Protein AF-A0A1F9NFF4-F1 (afdb_monomer_lite)

Structure (mmCIF, N/CA/C/O backbone):
data_AF-A0A1F9NFF4-F1
#
_entry.id   AF-A0A1F9NFF4-F1
#
loop_
_atom_site.group_PDB
_atom_site.id
_atom_site.type_symbol
_atom_site.label_atom_id
_atom_site.label_alt_id
_atom_site.label_comp_id
_atom_site.label_asym_id
_atom_site.label_entity_id
_atom_site.label_seq_id
_atom_site.pdbx_PDB_ins_code
_atom_site.Cartn_x
_atom_site.Cartn_y
_atom_site.Cartn_z
_atom_site.occupancy
_atom_site.B_iso_or_equiv
_atom_site.auth_seq_id
_atom_site.auth_comp_id
_atom_site.auth_asym_id
_atom_site.auth_atom_id
_atom_site.pdbx_PDB_model_num
ATOM 1 N N . MET A 1 1 ? 44.084 53.163 -31.699 1.00 41.16 1 MET A N 1
ATOM 2 C CA . MET A 1 1 ? 44.108 51.781 -31.175 1.00 41.16 1 MET A CA 1
ATOM 3 C C . MET A 1 1 ? 43.621 51.825 -29.738 1.00 41.16 1 MET A C 1
ATOM 5 O O . MET A 1 1 ? 43.976 52.757 -29.028 1.00 41.16 1 MET A O 1
ATOM 9 N N . ALA A 1 2 ? 42.679 50.943 -29.410 1.00 42.75 2 ALA A N 1
ATOM 10 C CA . ALA A 1 2 ? 41.762 51.063 -28.281 1.00 42.75 2 ALA A CA 1
ATOM 11 C C . ALA A 1 2 ? 42.419 50.774 -26.923 1.00 42.75 2 ALA A C 1
ATOM 13 O O . ALA A 1 2 ? 43.257 49.886 -26.801 1.00 42.75 2 ALA A O 1
ATOM 14 N N . GLN A 1 3 ? 41.991 51.542 -25.922 1.00 46.22 3 GLN A N 1
ATOM 15 C CA . GLN A 1 3 ? 42.251 51.333 -24.504 1.00 46.22 3 GLN A CA 1
ATOM 16 C C . GLN A 1 3 ? 41.367 50.178 -24.015 1.00 46.22 3 GLN A C 1
ATOM 18 O O . GLN A 1 3 ? 40.157 50.206 -24.234 1.00 46.22 3 GLN A O 1
ATOM 23 N N . THR A 1 4 ? 41.944 49.186 -23.341 1.00 46.28 4 THR A N 1
ATOM 24 C CA . THR A 1 4 ? 41.179 48.185 -22.587 1.00 46.28 4 THR A CA 1
ATOM 25 C C . THR A 1 4 ? 41.701 48.150 -21.162 1.00 46.28 4 THR A C 1
ATOM 27 O O . THR A 1 4 ? 42.748 47.572 -20.870 1.00 46.28 4 THR A O 1
ATOM 30 N N . SER A 1 5 ? 40.967 48.841 -20.298 1.00 45.66 5 SER A N 1
ATOM 31 C CA . SER A 1 5 ? 41.107 48.848 -18.850 1.00 45.66 5 SER A CA 1
ATOM 32 C C . SER A 1 5 ? 40.851 47.444 -18.299 1.00 45.66 5 SER A C 1
ATOM 34 O O . SER A 1 5 ? 39.811 46.846 -18.574 1.00 45.66 5 SER A O 1
ATOM 36 N N . GLY A 1 6 ? 41.813 46.920 -17.542 1.00 42.34 6 GLY A N 1
ATOM 37 C CA . GLY A 1 6 ? 41.680 45.664 -16.811 1.00 42.34 6 GLY A CA 1
ATOM 38 C C . GLY A 1 6 ? 40.672 45.793 -15.669 1.00 42.34 6 GLY A C 1
ATOM 39 O O . GLY A 1 6 ? 40.677 46.777 -14.931 1.00 42.34 6 GLY A O 1
ATOM 40 N N . LEU A 1 7 ? 39.800 44.796 -15.551 1.00 51.97 7 LEU A N 1
ATOM 41 C CA . LEU A 1 7 ? 38.842 44.627 -14.458 1.00 51.97 7 LEU A CA 1
ATOM 42 C C . LEU A 1 7 ? 39.582 44.332 -13.136 1.00 51.97 7 LEU A C 1
ATOM 44 O O . LEU A 1 7 ? 40.518 43.528 -13.152 1.00 51.97 7 LEU A O 1
ATOM 48 N N . PRO A 1 8 ? 39.182 44.912 -11.990 1.00 54.53 8 PRO A N 1
ATOM 49 C CA . PRO A 1 8 ? 39.738 44.531 -10.700 1.00 54.53 8 PRO A CA 1
ATOM 50 C C . PRO A 1 8 ? 39.080 43.244 -10.177 1.00 54.53 8 PRO A C 1
ATOM 52 O O . PRO A 1 8 ? 37.859 43.125 -10.115 1.00 54.53 8 PRO A O 1
ATOM 55 N N . VAL A 1 9 ? 39.919 42.285 -9.783 1.00 52.06 9 VAL A N 1
ATOM 56 C CA . VAL A 1 9 ? 39.540 41.071 -9.050 1.00 52.06 9 VAL A CA 1
ATOM 57 C C . VAL A 1 9 ? 39.278 41.461 -7.595 1.00 52.06 9 VAL A C 1
ATOM 59 O O . VAL A 1 9 ? 40.218 41.740 -6.847 1.00 52.06 9 VAL A O 1
ATOM 62 N N . GLU A 1 10 ? 38.011 41.497 -7.182 1.00 49.09 10 GLU A N 1
ATOM 63 C CA . GLU A 1 10 ? 37.666 41.641 -5.767 1.00 49.09 10 GLU A CA 1
ATOM 64 C C . GLU A 1 10 ? 38.148 40.411 -4.991 1.00 49.09 10 GLU A C 1
ATOM 66 O O . GLU A 1 10 ? 37.659 39.292 -5.138 1.00 49.09 10 GLU A O 1
ATOM 71 N N . THR A 1 11 ? 39.165 40.636 -4.166 1.00 50.00 11 THR A N 1
ATOM 72 C CA . THR A 1 11 ? 39.724 39.659 -3.238 1.00 50.00 11 THR A CA 1
ATOM 73 C C . THR A 1 11 ? 38.954 39.797 -1.928 1.00 50.00 11 THR A C 1
ATOM 75 O O . THR A 1 11 ? 39.187 40.733 -1.166 1.00 50.00 11 THR A O 1
ATOM 78 N N . ILE A 1 12 ? 37.997 38.904 -1.664 1.00 54.09 12 ILE A N 1
ATOM 79 C CA . ILE A 1 12 ? 37.257 38.918 -0.395 1.00 54.09 12 ILE A CA 1
ATOM 80 C C . ILE A 1 12 ? 38.184 38.410 0.713 1.00 54.09 12 ILE A C 1
ATOM 82 O O . ILE A 1 12 ? 38.511 37.226 0.809 1.00 54.09 12 ILE A O 1
ATOM 86 N N . HIS A 1 13 ? 38.624 39.348 1.550 1.00 46.31 13 HIS A N 1
ATOM 87 C CA . HIS A 1 13 ? 39.422 39.095 2.738 1.00 46.31 13 HIS A CA 1
ATOM 88 C C . HIS A 1 13 ? 38.607 38.355 3.807 1.00 46.31 13 HIS A C 1
ATOM 90 O O . HIS A 1 13 ? 37.625 38.854 4.351 1.00 46.31 13 HIS A O 1
ATOM 96 N N . ARG A 1 14 ? 39.099 37.161 4.137 1.00 44.28 14 ARG A N 1
ATOM 97 C CA . ARG A 1 14 ? 38.762 36.336 5.300 1.00 44.28 14 ARG A CA 1
ATOM 98 C C . ARG A 1 14 ? 38.915 37.149 6.596 1.00 44.28 14 ARG A C 1
ATOM 100 O O . ARG A 1 14 ? 40.039 37.439 7.000 1.00 44.28 14 ARG A O 1
ATOM 107 N N . GLN A 1 15 ? 37.811 37.472 7.270 1.00 42.75 15 GLN A N 1
ATOM 108 C CA . GLN A 1 15 ? 37.831 37.904 8.671 1.00 42.75 15 GLN A CA 1
ATOM 109 C C . GLN A 1 15 ? 37.578 36.702 9.585 1.00 42.75 15 GLN A C 1
ATOM 111 O O . GLN A 1 15 ? 36.604 35.970 9.429 1.00 42.75 15 GLN A O 1
ATOM 116 N N . VAL A 1 16 ? 38.503 36.494 10.520 1.00 43.53 16 VAL A N 1
ATOM 117 C CA . VAL A 1 16 ? 38.481 35.459 11.557 1.00 43.53 16 VAL A CA 1
ATOM 118 C C . VAL A 1 16 ? 38.300 36.178 12.894 1.00 43.53 16 VAL A C 1
ATOM 120 O O . VAL A 1 16 ? 39.081 37.074 13.207 1.00 43.53 16 VAL A O 1
ATOM 123 N N . GLY A 1 17 ? 37.293 35.795 13.679 1.00 32.19 17 GLY A N 1
ATOM 124 C CA . GLY A 1 17 ? 37.085 36.264 15.052 1.00 32.19 17 GLY A CA 1
ATOM 125 C C . GLY A 1 17 ? 35.985 35.452 15.754 1.00 32.19 17 GLY A C 1
ATOM 126 O O . GLY A 1 17 ? 35.032 35.061 15.087 1.00 32.19 17 GLY A O 1
ATOM 127 N N . PRO A 1 18 ? 36.128 35.112 17.049 1.00 50.62 18 PRO A N 1
ATOM 128 C CA . PRO A 1 18 ? 35.682 33.829 17.585 1.00 50.62 18 PRO A CA 1
ATOM 129 C C . PRO A 1 18 ? 34.295 33.901 18.231 1.00 50.62 18 PRO A C 1
ATOM 131 O O . PRO A 1 18 ? 34.006 34.803 19.014 1.00 50.62 18 PRO A O 1
ATOM 134 N N . SER A 1 19 ? 33.453 32.899 17.986 1.00 33.97 19 SER A N 1
ATOM 135 C CA . SER A 1 19 ? 32.318 32.618 18.864 1.00 33.97 19 SER A CA 1
ATOM 136 C C . SER A 1 19 ? 32.081 31.117 18.924 1.00 33.97 19 SER A C 1
ATOM 138 O O . SER A 1 19 ? 31.881 30.456 17.908 1.00 33.97 19 SER A O 1
ATOM 140 N N . ALA A 1 20 ? 32.217 30.590 20.135 1.00 45.66 20 ALA A N 1
ATOM 141 C CA . ALA A 1 20 ? 32.019 29.197 20.484 1.00 45.66 20 ALA A CA 1
ATOM 142 C C . ALA A 1 20 ? 30.582 28.757 20.182 1.00 45.66 20 ALA A C 1
ATOM 144 O O . ALA A 1 20 ? 29.674 29.512 20.508 1.00 45.66 20 ALA A O 1
ATOM 145 N N . LEU A 1 21 ? 30.404 27.551 19.623 1.00 41.75 21 LEU A N 1
ATOM 146 C CA . LEU A 1 21 ? 29.238 26.651 19.730 1.00 41.75 21 LEU A CA 1
ATOM 147 C C . LEU A 1 21 ? 29.589 25.293 19.040 1.00 41.75 21 LEU A C 1
ATOM 149 O O . LEU A 1 21 ? 30.539 25.252 18.257 1.00 41.75 21 LEU A O 1
ATOM 153 N N . PRO A 1 22 ? 28.932 24.170 19.410 1.00 42.72 22 PRO A N 1
ATOM 154 C CA . PRO A 1 22 ? 29.463 22.796 19.337 1.00 42.72 22 PRO A CA 1
ATOM 155 C C . PRO A 1 22 ? 29.499 22.208 17.912 1.00 42.72 22 PRO A C 1
ATOM 157 O O . PRO A 1 22 ? 28.859 22.760 17.017 1.00 42.72 22 PRO A O 1
ATOM 160 N N . PRO A 1 23 ? 30.228 21.091 17.677 1.00 37.81 23 PRO A N 1
ATOM 161 C CA . PRO A 1 23 ? 30.398 20.535 16.338 1.00 37.81 23 PRO A CA 1
ATOM 162 C C . PRO A 1 23 ? 29.050 20.106 15.754 1.00 37.81 23 PRO A C 1
ATOM 164 O O . PRO A 1 23 ? 28.381 19.216 16.278 1.00 37.81 23 PRO A O 1
ATOM 167 N N . LEU A 1 24 ? 28.665 20.754 14.655 1.00 37.19 24 LEU A N 1
ATOM 168 C CA . LEU A 1 24 ? 27.584 20.303 13.795 1.00 37.19 24 LEU A CA 1
ATOM 169 C C . LEU A 1 24 ? 28.072 19.061 13.053 1.00 37.19 24 LEU A C 1
ATOM 171 O O . LEU A 1 24 ? 29.000 19.117 12.250 1.00 37.19 24 LEU A O 1
ATOM 175 N N . THR A 1 25 ? 27.442 17.934 13.355 1.00 40.84 25 THR A N 1
ATOM 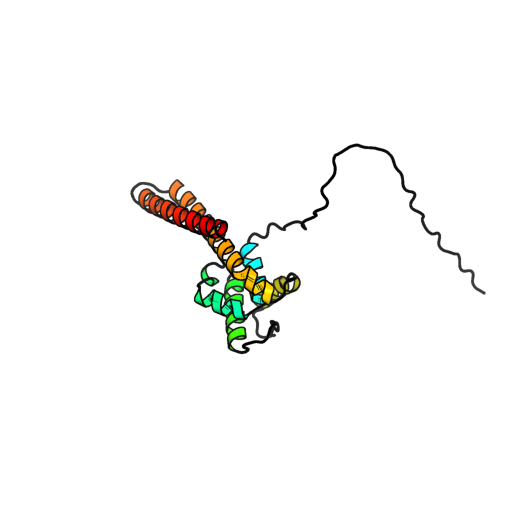176 C CA . THR A 1 25 ? 27.503 16.711 12.566 1.00 40.84 25 THR A CA 1
ATOM 177 C C . THR A 1 25 ? 27.010 17.032 11.152 1.00 40.84 25 THR A C 1
ATOM 179 O O . THR A 1 25 ? 25.808 17.163 10.925 1.00 40.84 25 THR A O 1
ATOM 182 N N . GLU A 1 26 ? 27.927 17.194 10.198 1.00 38.62 26 GLU A N 1
ATOM 183 C CA . GLU A 1 26 ? 27.608 17.281 8.771 1.00 38.62 26 GLU A CA 1
ATOM 184 C C . GLU A 1 26 ? 27.196 15.894 8.259 1.00 38.62 26 GLU A C 1
ATOM 186 O O . GLU A 1 26 ? 27.974 15.127 7.703 1.00 38.62 26 GLU A O 1
ATOM 191 N N . GLY A 1 27 ? 25.932 15.569 8.499 1.00 34.84 27 GLY A N 1
ATOM 192 C CA . GLY A 1 27 ? 25.164 14.563 7.781 1.00 34.84 27 GLY A CA 1
ATOM 193 C C . GLY A 1 27 ? 23.862 15.228 7.368 1.00 34.84 27 GLY A C 1
ATOM 194 O O . GLY A 1 27 ? 22.818 14.975 7.962 1.00 34.84 27 GLY A O 1
ATOM 195 N N . GLY A 1 28 ? 23.961 16.187 6.444 1.00 27.44 28 GLY A N 1
ATOM 196 C CA . GLY A 1 28 ? 22.824 16.942 5.936 1.00 27.44 28 GLY A CA 1
ATOM 197 C C . GLY A 1 28 ? 21.920 16.045 5.103 1.00 27.44 28 GLY A C 1
ATOM 198 O O . GLY A 1 28 ? 22.037 16.020 3.882 1.00 27.44 28 GLY A O 1
ATOM 199 N N . ASP A 1 29 ? 21.011 15.326 5.761 1.00 41.88 29 ASP A N 1
ATOM 200 C CA . ASP A 1 29 ? 19.795 14.861 5.104 1.00 41.88 29 ASP A CA 1
ATOM 201 C C . ASP A 1 29 ? 19.111 16.103 4.496 1.00 41.88 29 ASP A C 1
ATOM 203 O O . ASP A 1 29 ? 18.890 17.089 5.216 1.00 41.88 29 ASP A O 1
ATOM 207 N N . PRO A 1 30 ? 18.786 16.108 3.189 1.00 41.16 30 PRO A N 1
ATOM 208 C CA . PRO A 1 30 ? 18.059 17.218 2.595 1.00 41.16 30 PRO A CA 1
ATOM 209 C C . PRO A 1 30 ? 16.736 17.412 3.348 1.00 41.16 30 PRO A C 1
ATOM 211 O O . PRO A 1 30 ? 16.180 16.439 3.871 1.00 41.16 30 PRO A O 1
ATOM 214 N N . PRO A 1 31 ? 16.218 18.654 3.432 1.00 40.59 31 PRO A N 1
ATOM 215 C CA . PRO A 1 31 ? 15.009 18.941 4.183 1.00 40.59 31 PRO A CA 1
ATOM 216 C C . PRO A 1 31 ? 13.898 18.045 3.649 1.00 40.59 31 PRO A C 1
ATOM 218 O O . PRO A 1 31 ? 13.435 18.227 2.522 1.00 40.59 31 PRO A O 1
ATOM 221 N N . ARG A 1 32 ? 13.496 17.056 4.459 1.00 48.38 32 ARG A N 1
ATOM 222 C CA . ARG A 1 32 ? 12.329 16.226 4.188 1.00 48.38 32 ARG A CA 1
ATOM 223 C C . ARG A 1 32 ? 11.156 17.188 4.166 1.00 48.38 32 ARG A C 1
ATOM 225 O O . ARG A 1 32 ? 10.642 17.576 5.218 1.00 48.38 32 ARG A O 1
ATOM 232 N N . ARG A 1 33 ? 10.782 17.638 2.963 1.00 39.97 33 ARG A N 1
ATOM 233 C CA . ARG A 1 33 ? 9.482 18.253 2.737 1.00 39.97 33 ARG A CA 1
ATOM 234 C C . ARG A 1 33 ? 8.499 17.318 3.412 1.00 39.97 33 ARG A C 1
ATOM 236 O O . ARG A 1 33 ? 8.609 16.097 3.295 1.00 39.97 33 ARG A O 1
ATOM 243 N N . LYS A 1 34 ? 7.634 17.892 4.240 1.00 38.34 34 LYS A N 1
ATOM 244 C CA . LYS A 1 34 ? 6.568 17.156 4.900 1.00 38.34 34 LYS A CA 1
ATOM 245 C C . LYS A 1 34 ? 5.581 16.778 3.803 1.00 38.34 34 LYS A C 1
ATOM 247 O O . LYS A 1 34 ? 4.547 17.415 3.643 1.00 38.34 34 LYS A O 1
ATOM 252 N N . ASP A 1 35 ? 5.973 15.807 2.992 1.00 47.88 35 ASP A N 1
ATOM 253 C CA . ASP A 1 35 ? 5.147 15.231 1.965 1.00 47.88 35 ASP A CA 1
ATOM 254 C C . ASP A 1 35 ? 4.098 14.463 2.743 1.00 47.88 35 ASP A C 1
ATOM 256 O O . ASP A 1 35 ? 4.341 13.391 3.301 1.00 47.88 35 ASP A O 1
ATOM 260 N N . SER A 1 36 ? 2.907 15.047 2.812 1.00 50.75 36 SER A N 1
ATOM 261 C CA . SER A 1 36 ? 1.718 14.412 3.363 1.00 50.75 36 SER A CA 1
ATOM 262 C C . SER A 1 36 ? 1.400 13.081 2.673 1.00 50.75 36 SER A C 1
ATOM 264 O O . SER A 1 36 ? 0.449 12.437 3.073 1.00 50.75 36 SER A O 1
ATOM 266 N N . PHE A 1 37 ? 2.191 12.632 1.694 1.00 63.34 37 PHE A N 1
ATOM 267 C CA . PHE A 1 37 ? 2.106 11.356 0.991 1.00 63.34 37 PHE A CA 1
ATOM 268 C C . PHE A 1 37 ? 3.479 10.681 0.824 1.00 63.34 37 PHE A C 1
ATOM 270 O O . PHE A 1 37 ? 3.666 9.929 -0.121 1.00 63.34 37 PHE A O 1
ATOM 277 N N . GLY A 1 38 ? 4.448 10.928 1.716 1.00 84.31 38 GLY A N 1
ATOM 278 C CA . GLY A 1 38 ? 5.823 10.427 1.565 1.00 84.31 38 GLY A CA 1
ATOM 279 C C . GLY A 1 38 ? 5.929 8.925 1.269 1.00 84.31 38 GLY A C 1
ATOM 280 O O . GLY A 1 38 ? 6.708 8.529 0.409 1.00 84.31 38 GLY A O 1
ATOM 281 N N . GLU A 1 39 ? 5.115 8.089 1.914 1.00 90.75 39 GLU A N 1
ATOM 282 C CA . GLU A 1 39 ? 5.071 6.645 1.662 1.00 90.75 39 GLU A CA 1
ATOM 283 C C . GLU A 1 39 ? 4.422 6.284 0.316 1.00 90.75 39 GLU A C 1
ATOM 285 O O . GLU A 1 39 ? 4.883 5.348 -0.334 1.00 90.75 39 GLU A O 1
ATOM 290 N N . GLU A 1 40 ? 3.392 7.016 -0.126 1.00 92.50 40 GLU A N 1
ATOM 291 C CA . GLU A 1 40 ? 2.766 6.803 -1.442 1.00 92.50 40 GLU A CA 1
ATOM 292 C C . GLU A 1 40 ? 3.697 7.250 -2.567 1.00 92.50 40 GLU A C 1
ATOM 294 O O . GLU A 1 40 ? 3.956 6.476 -3.481 1.00 92.50 40 GLU A O 1
ATOM 299 N N . SER A 1 41 ? 4.260 8.455 -2.464 1.00 90.56 41 SER A N 1
ATOM 300 C CA . SER A 1 41 ? 5.276 8.969 -3.386 1.00 90.56 41 SER A CA 1
ATOM 301 C C . SER A 1 41 ? 6.474 8.032 -3.468 1.00 90.56 41 SER A C 1
ATOM 303 O O . SER A 1 41 ? 6.918 7.676 -4.557 1.00 90.56 41 SER A O 1
ATOM 305 N N . HIS A 1 42 ? 6.968 7.556 -2.320 1.00 91.81 42 HIS A N 1
ATOM 306 C CA . HIS A 1 42 ? 8.064 6.596 -2.302 1.00 91.81 42 HIS A CA 1
ATOM 307 C C . HIS A 1 42 ? 7.698 5.297 -3.023 1.00 91.81 42 HIS A C 1
ATOM 309 O O . HIS A 1 42 ? 8.489 4.828 -3.836 1.00 91.81 42 HIS A O 1
ATOM 315 N N . LEU A 1 43 ? 6.510 4.736 -2.773 1.00 94.00 43 LEU A N 1
ATOM 316 C CA . LEU A 1 43 ? 6.040 3.551 -3.486 1.00 94.00 43 LEU A CA 1
ATOM 317 C C . LEU A 1 43 ? 5.963 3.809 -4.996 1.00 94.00 43 LEU A C 1
ATOM 319 O O . LEU A 1 43 ? 6.564 3.060 -5.760 1.00 94.00 43 LEU A O 1
ATOM 323 N N . LEU A 1 44 ? 5.278 4.875 -5.418 1.00 92.75 44 LEU A N 1
ATOM 324 C CA . LEU A 1 44 ? 5.115 5.236 -6.829 1.00 92.75 44 LEU A CA 1
ATOM 325 C C . LEU A 1 44 ? 6.458 5.406 -7.536 1.00 92.75 44 LEU A C 1
ATOM 327 O O . LEU A 1 44 ? 6.604 4.974 -8.673 1.00 92.75 44 LEU A O 1
ATOM 331 N N . ARG A 1 45 ? 7.464 5.950 -6.849 1.00 91.62 45 ARG A N 1
ATOM 332 C CA . ARG A 1 45 ? 8.829 6.036 -7.369 1.00 91.62 45 ARG A CA 1
ATOM 333 C C . ARG A 1 45 ? 9.442 4.677 -7.658 1.00 91.62 45 ARG A C 1
ATOM 335 O O . ARG A 1 45 ? 10.025 4.497 -8.721 1.00 91.62 45 ARG A O 1
ATOM 342 N N . LEU A 1 46 ? 9.312 3.719 -6.741 1.00 93.44 46 LEU A N 1
ATOM 343 C CA . LEU A 1 46 ? 9.822 2.362 -6.963 1.00 93.44 46 LEU A CA 1
ATOM 344 C C . LEU A 1 46 ? 9.108 1.693 -8.143 1.00 93.44 46 LEU A C 1
ATOM 346 O O . LEU A 1 46 ? 9.764 1.056 -8.960 1.00 93.44 46 LEU A O 1
ATOM 350 N N . LEU A 1 47 ? 7.789 1.885 -8.256 1.00 92.44 47 LEU A N 1
ATOM 351 C CA . LEU A 1 47 ? 6.991 1.351 -9.362 1.00 92.44 47 LEU A CA 1
ATOM 352 C C . LEU A 1 47 ? 7.334 2.010 -10.704 1.00 92.44 47 LEU A C 1
ATOM 354 O O . LEU A 1 47 ? 7.341 1.342 -11.728 1.00 92.44 47 LEU A O 1
ATOM 358 N N . ALA A 1 48 ? 7.638 3.307 -10.716 1.00 89.31 48 ALA A N 1
ATOM 359 C CA . ALA A 1 48 ? 8.045 4.005 -11.931 1.00 89.31 48 ALA A CA 1
ATOM 360 C C . ALA A 1 48 ? 9.427 3.539 -12.425 1.00 89.31 48 ALA A C 1
ATOM 362 O O . ALA A 1 48 ? 9.655 3.446 -13.630 1.00 89.31 48 ALA A O 1
ATOM 363 N N . VAL A 1 49 ? 10.342 3.229 -11.497 1.00 89.69 49 VAL A N 1
ATOM 364 C CA . VAL A 1 49 ? 11.670 2.673 -11.811 1.00 89.69 49 VAL A CA 1
ATOM 365 C C . VAL A 1 49 ? 11.574 1.230 -12.311 1.00 89.69 49 VAL A C 1
ATOM 367 O O . VAL A 1 49 ? 12.302 0.854 -13.230 1.00 89.69 49 VAL A O 1
ATOM 370 N N . ASP A 1 50 ? 10.696 0.421 -11.716 1.00 90.50 50 ASP A N 1
ATOM 371 C CA . ASP A 1 50 ? 10.427 -0.954 -12.142 1.00 90.50 50 ASP A CA 1
ATOM 372 C C . ASP A 1 50 ? 8.912 -1.226 -12.234 1.00 90.50 50 ASP A C 1
ATOM 374 O O . ASP A 1 50 ? 8.294 -1.641 -11.245 1.00 90.50 50 ASP A O 1
ATOM 378 N N . PRO A 1 51 ? 8.312 -1.043 -13.428 1.00 90.19 51 PRO A N 1
ATOM 379 C CA . PRO A 1 51 ? 6.878 -1.237 -13.643 1.00 90.19 51 PRO A CA 1
ATOM 380 C C . PRO A 1 51 ? 6.374 -2.652 -13.333 1.00 90.19 51 PRO A C 1
ATOM 382 O O . PRO A 1 51 ? 5.199 -2.820 -13.008 1.00 90.19 51 PRO A O 1
ATOM 385 N N . SER A 1 52 ? 7.236 -3.678 -13.350 1.00 90.94 52 SER A N 1
ATOM 386 C CA . SER A 1 52 ? 6.831 -5.055 -13.011 1.00 90.94 52 SER A CA 1
ATOM 387 C C . SER A 1 52 ? 6.304 -5.186 -11.575 1.00 90.94 52 SER A C 1
ATOM 389 O O . SER A 1 52 ? 5.450 -6.028 -11.280 1.00 90.94 52 SER A O 1
ATOM 391 N N . LEU A 1 53 ? 6.742 -4.295 -10.682 1.00 94.00 53 LEU A N 1
ATOM 392 C CA . LEU A 1 53 ? 6.247 -4.217 -9.313 1.00 94.00 53 LEU A CA 1
ATOM 393 C C . LEU A 1 53 ? 4.780 -3.772 -9.244 1.00 94.00 53 LEU A C 1
ATOM 395 O O . LEU A 1 53 ? 4.089 -4.123 -8.289 1.00 94.00 53 LEU A O 1
ATOM 399 N N . ALA A 1 54 ? 4.279 -3.037 -10.242 1.00 93.31 54 ALA A N 1
ATOM 400 C CA . ALA A 1 54 ? 2.900 -2.557 -10.258 1.00 93.31 54 ALA A CA 1
ATOM 401 C C . ALA A 1 54 ? 1.897 -3.703 -10.462 1.00 93.31 54 ALA A C 1
ATOM 403 O O . ALA A 1 54 ? 0.832 -3.698 -9.847 1.00 93.31 54 ALA A O 1
ATOM 404 N N . VAL A 1 55 ? 2.271 -4.738 -11.223 1.00 93.38 55 VAL A N 1
ATOM 405 C CA . VAL A 1 55 ? 1.483 -5.979 -11.358 1.00 93.38 55 VAL A CA 1
ATOM 406 C C . VAL A 1 55 ? 1.326 -6.659 -9.997 1.00 93.38 55 VAL A C 1
ATOM 408 O O . VAL A 1 55 ? 0.226 -7.038 -9.595 1.00 93.38 55 VAL A O 1
ATOM 411 N N . THR A 1 56 ? 2.423 -6.742 -9.238 1.00 94.62 56 THR A N 1
ATOM 412 C CA . THR A 1 56 ? 2.401 -7.291 -7.873 1.00 94.62 56 THR A CA 1
ATOM 413 C C . THR A 1 56 ? 1.544 -6.420 -6.953 1.00 94.62 56 THR A C 1
ATOM 415 O O . THR A 1 56 ? 0.725 -6.933 -6.195 1.00 94.62 56 THR A O 1
ATOM 418 N N . ALA A 1 57 ? 1.682 -5.096 -7.046 1.00 94.50 57 ALA A N 1
ATOM 419 C CA . ALA A 1 57 ? 0.913 -4.143 -6.253 1.00 94.50 57 ALA A CA 1
ATOM 420 C C . ALA A 1 57 ? -0.601 -4.259 -6.501 1.00 94.50 57 ALA A C 1
ATOM 422 O O . ALA A 1 57 ? -1.377 -4.187 -5.546 1.00 94.50 57 ALA A O 1
ATOM 423 N N . LEU A 1 58 ? -1.028 -4.473 -7.752 1.00 93.06 58 LEU A N 1
ATOM 424 C CA . LEU A 1 58 ? -2.431 -4.732 -8.082 1.00 93.06 58 LEU A CA 1
ATOM 425 C C . LEU A 1 58 ? -2.928 -6.046 -7.475 1.00 93.06 58 LEU A C 1
ATOM 427 O O . LEU A 1 58 ? -3.968 -6.045 -6.818 1.00 93.06 58 LEU A O 1
ATOM 431 N N . GLY A 1 59 ? -2.178 -7.140 -7.646 1.00 92.44 59 GLY A N 1
ATOM 432 C CA . GLY A 1 59 ? -2.538 -8.445 -7.080 1.00 92.44 59 GLY A CA 1
ATOM 433 C C . GLY A 1 59 ? -2.666 -8.428 -5.552 1.00 92.44 59 GLY A C 1
ATOM 434 O O . GLY A 1 59 ? -3.541 -9.082 -4.990 1.00 92.44 59 GLY A O 1
ATOM 435 N N . ASP A 1 60 ? -1.847 -7.611 -4.889 1.00 92.69 60 ASP A N 1
ATOM 436 C CA . ASP A 1 60 ? -1.828 -7.438 -3.434 1.00 92.69 60 ASP A CA 1
ATOM 437 C C . ASP A 1 60 ? -2.837 -6.394 -2.908 1.00 92.69 60 ASP A C 1
ATOM 439 O O . ASP A 1 60 ? -2.845 -6.094 -1.706 1.00 92.69 60 ASP A O 1
ATOM 443 N N . GLY A 1 61 ? -3.649 -5.790 -3.784 1.00 92.44 61 GLY A N 1
ATOM 444 C CA . GLY A 1 61 ? -4.633 -4.765 -3.418 1.00 92.44 61 GLY A CA 1
ATOM 445 C C . GLY A 1 61 ? -4.020 -3.441 -2.942 1.00 92.44 61 GLY A C 1
ATOM 446 O O . GLY A 1 61 ? -4.680 -2.651 -2.269 1.00 92.44 61 GLY A O 1
ATOM 447 N N . VAL A 1 62 ? -2.755 -3.159 -3.271 1.00 93.81 62 VAL A N 1
ATOM 448 C CA . VAL A 1 62 ? -2.046 -1.946 -2.823 1.00 93.81 62 VAL A CA 1
ATOM 449 C C . VAL A 1 62 ? -2.690 -0.672 -3.375 1.00 93.81 62 VAL A C 1
ATOM 451 O O . VAL A 1 62 ? -2.659 0.359 -2.707 1.00 93.81 62 VAL A O 1
ATOM 454 N N . GLY A 1 63 ? -3.345 -0.740 -4.539 1.00 90.50 63 GLY A N 1
ATOM 455 C CA . GLY A 1 63 ? -4.105 0.383 -5.095 1.00 90.50 63 GLY A CA 1
ATOM 456 C C . GLY A 1 63 ? -5.190 0.914 -4.146 1.00 90.50 63 GLY A C 1
ATOM 457 O O . GLY A 1 63 ? -5.398 2.122 -4.059 1.00 90.50 63 GLY A O 1
ATOM 458 N N . GLU A 1 64 ? -5.823 0.052 -3.344 1.00 91.81 64 GLU A N 1
ATOM 459 C CA . GLU A 1 64 ? -6.840 0.467 -2.363 1.00 91.81 64 GLU A CA 1
ATOM 460 C C . GLU A 1 64 ? -6.250 1.281 -1.202 1.00 91.81 64 GLU A C 1
ATOM 462 O O . GLU A 1 64 ? -6.960 2.021 -0.518 1.00 91.81 64 GLU A O 1
ATOM 467 N N . LEU A 1 65 ? -4.936 1.171 -0.990 1.00 92.38 65 LEU A N 1
ATOM 468 C CA . LEU A 1 65 ? -4.197 1.906 0.031 1.00 92.38 65 LEU A CA 1
ATOM 469 C C . LEU A 1 65 ? -3.764 3.294 -0.438 1.00 92.38 65 LEU A C 1
ATOM 471 O O . LEU A 1 65 ? -3.188 4.023 0.364 1.00 92.38 65 LEU A O 1
ATOM 475 N N . LEU A 1 66 ? -3.986 3.661 -1.700 1.00 92.62 66 LEU A N 1
ATOM 476 C CA . LEU A 1 66 ? -3.604 4.966 -2.238 1.00 92.62 66 LEU A CA 1
ATOM 477 C C . LEU A 1 66 ? -4.744 5.974 -2.075 1.00 92.62 66 LEU A C 1
ATOM 479 O O . LEU A 1 66 ? -5.910 5.645 -2.294 1.00 92.62 66 LEU A O 1
ATOM 483 N N . SER A 1 67 ? -4.423 7.207 -1.682 1.00 88.56 67 SER A N 1
ATOM 484 C CA . SER A 1 67 ? -5.416 8.263 -1.430 1.00 88.56 67 SER A CA 1
ATOM 485 C C . SER A 1 67 ? -5.847 8.935 -2.725 1.00 88.56 67 SER A C 1
ATOM 487 O O . SER A 1 67 ? -7.024 9.250 -2.885 1.00 88.56 67 SER A O 1
ATOM 489 N N . GLY A 1 68 ? -4.885 9.196 -3.612 1.00 88.19 68 GLY A N 1
ATOM 490 C CA . GLY A 1 68 ? -5.102 9.934 -4.851 1.00 88.19 68 GLY A CA 1
ATOM 491 C C . GLY A 1 68 ? -5.619 9.047 -5.978 1.00 88.19 68 GLY A C 1
ATOM 492 O O . GLY A 1 68 ? -5.129 7.935 -6.166 1.00 88.19 68 GLY A O 1
ATOM 493 N N . GLU A 1 69 ? -6.570 9.566 -6.751 1.00 91.06 69 GLU A N 1
ATOM 494 C CA . GLU A 1 69 ? -7.055 8.928 -7.980 1.00 91.06 69 GLU A CA 1
ATOM 495 C C . GLU A 1 69 ? -5.914 8.739 -8.984 1.00 91.06 69 GLU A C 1
ATOM 497 O O . GLU A 1 69 ? -5.636 7.604 -9.360 1.00 91.06 69 GLU A O 1
ATOM 502 N N . ASP A 1 70 ? -5.153 9.803 -9.268 1.00 90.69 70 ASP A N 1
ATOM 503 C CA . ASP A 1 70 ? -3.971 9.751 -10.140 1.00 90.69 70 ASP A CA 1
ATOM 504 C C . ASP A 1 70 ? -2.950 8.692 -9.693 1.00 90.69 70 ASP A C 1
ATOM 506 O O . ASP A 1 70 ? -2.317 8.047 -10.520 1.00 90.69 70 ASP A O 1
ATOM 510 N N . ALA A 1 71 ? -2.783 8.478 -8.382 1.00 91.69 71 ALA A N 1
ATOM 511 C CA . ALA A 1 71 ? -1.860 7.473 -7.856 1.00 91.69 71 ALA A CA 1
ATOM 512 C C . ALA A 1 71 ? -2.362 6.048 -8.126 1.00 91.69 71 ALA A C 1
ATOM 514 O O . ALA A 1 71 ? -1.583 5.179 -8.514 1.00 91.69 71 ALA A O 1
ATOM 515 N N . ARG A 1 72 ? -3.664 5.801 -7.943 1.00 93.75 72 ARG A N 1
ATOM 516 C CA . ARG A 1 72 ? -4.286 4.507 -8.267 1.00 93.75 72 ARG A CA 1
ATOM 517 C C . ARG A 1 72 ? -4.217 4.227 -9.757 1.00 93.75 72 ARG A C 1
ATOM 519 O O . ARG A 1 72 ? -3.861 3.121 -10.157 1.00 93.75 72 ARG A O 1
ATOM 526 N N . GLU A 1 73 ? -4.532 5.236 -10.557 1.00 92.75 73 GLU A N 1
ATOM 527 C CA . GLU A 1 73 ? -4.495 5.135 -12.006 1.00 92.75 73 GLU A CA 1
ATOM 528 C C . GLU A 1 73 ? -3.063 4.906 -12.501 1.00 92.75 73 GLU A C 1
ATOM 530 O O . GLU A 1 73 ? -2.836 4.040 -13.340 1.00 92.75 73 GLU A O 1
ATOM 535 N N . ALA A 1 74 ? -2.074 5.581 -11.908 1.00 91.44 74 ALA A N 1
ATOM 536 C CA . ALA A 1 74 ? -0.664 5.352 -12.196 1.00 91.44 74 ALA A CA 1
ATOM 537 C C . ALA A 1 74 ? -0.251 3.889 -11.979 1.00 91.44 74 ALA A C 1
ATOM 539 O O . ALA A 1 74 ? 0.430 3.323 -12.829 1.00 91.44 74 ALA A O 1
ATOM 540 N N . VAL A 1 75 ? -0.680 3.255 -10.879 1.00 93.50 75 VAL A N 1
ATOM 541 C CA . VAL A 1 75 ? -0.406 1.826 -10.636 1.00 93.50 75 VAL A CA 1
ATOM 542 C C . VAL A 1 75 ? -1.051 0.948 -11.707 1.00 93.50 75 VAL A C 1
ATOM 544 O O . VAL A 1 75 ? -0.401 0.028 -12.200 1.00 93.50 75 VAL A O 1
ATOM 547 N N . ALA A 1 76 ? -2.295 1.235 -12.095 1.00 92.81 76 ALA A N 1
ATOM 548 C CA . ALA A 1 76 ? -2.983 0.482 -13.141 1.00 92.81 76 ALA A CA 1
ATOM 549 C C . ALA A 1 76 ? -2.270 0.600 -14.500 1.00 92.81 76 ALA A C 1
ATOM 551 O O . ALA A 1 76 ? -1.997 -0.416 -15.136 1.00 92.81 76 ALA A O 1
ATOM 552 N N . HIS A 1 77 ? -1.897 1.819 -14.902 1.00 90.38 77 HIS A N 1
ATOM 553 C CA . HIS A 1 77 ? -1.160 2.075 -16.145 1.00 90.38 77 HIS A CA 1
ATOM 554 C C . HIS A 1 77 ? 0.225 1.421 -16.145 1.00 90.38 77 HIS A C 1
ATOM 556 O O . HIS A 1 77 ? 0.635 0.839 -17.146 1.00 90.38 77 HIS A O 1
ATOM 562 N N . LEU A 1 78 ? 0.947 1.477 -15.021 1.00 90.12 78 LEU A N 1
ATOM 563 C CA . LEU A 1 78 ? 2.254 0.829 -14.882 1.00 90.12 78 LEU A CA 1
ATOM 564 C C . LEU A 1 78 ? 2.156 -0.695 -14.996 1.00 90.12 78 LEU A C 1
ATOM 566 O O . LEU A 1 78 ? 3.016 -1.313 -15.621 1.00 90.12 78 LEU A O 1
ATOM 570 N N . ALA A 1 79 ? 1.117 -1.296 -14.417 1.00 91.44 79 ALA A N 1
ATOM 571 C CA . ALA A 1 79 ? 0.902 -2.734 -14.497 1.00 91.44 79 ALA A CA 1
ATOM 572 C C . ALA A 1 79 ? 0.544 -3.177 -15.922 1.00 91.44 79 ALA A C 1
ATOM 574 O O . ALA A 1 79 ? 1.157 -4.106 -16.439 1.00 91.44 79 ALA A O 1
ATOM 575 N N . ASP A 1 80 ? -0.380 -2.471 -16.577 1.00 89.81 80 ASP A N 1
ATOM 576 C CA . ASP A 1 80 ? -0.763 -2.728 -17.970 1.00 89.81 80 ASP A CA 1
ATOM 577 C C . ASP A 1 80 ? 0.441 -2.593 -18.921 1.00 89.81 80 ASP A C 1
ATOM 579 O O . ASP A 1 80 ? 0.657 -3.434 -19.796 1.00 89.81 80 ASP A O 1
ATOM 583 N N . LEU A 1 81 ? 1.299 -1.589 -18.704 1.00 86.88 81 LEU A N 1
ATOM 584 C CA . LEU A 1 81 ? 2.555 -1.464 -19.441 1.00 86.88 81 LEU A CA 1
ATOM 585 C C . LEU A 1 81 ? 3.489 -2.657 -19.191 1.00 86.88 81 LEU A C 1
ATOM 587 O O . LEU A 1 81 ? 4.032 -3.217 -20.141 1.00 86.88 81 LEU A O 1
ATOM 591 N N . ALA A 1 82 ? 3.686 -3.047 -17.930 1.00 87.94 82 ALA A N 1
ATOM 592 C CA . ALA A 1 82 ? 4.577 -4.148 -17.576 1.00 87.94 82 ALA A CA 1
ATOM 593 C C . ALA A 1 82 ? 4.119 -5.492 -18.164 1.00 87.94 82 ALA A C 1
ATOM 595 O O . ALA A 1 82 ? 4.953 -6.319 -18.534 1.00 87.94 82 ALA A O 1
ATOM 596 N N . GLU A 1 83 ? 2.807 -5.705 -18.274 1.00 88.38 83 GLU A N 1
ATOM 597 C CA . GLU A 1 83 ? 2.228 -6.889 -18.911 1.00 88.38 83 GLU A CA 1
ATOM 598 C C . GLU A 1 83 ? 2.409 -6.883 -20.435 1.00 88.38 83 GLU A C 1
ATOM 600 O O . GLU A 1 83 ? 2.672 -7.933 -21.026 1.00 88.38 83 GLU A O 1
ATOM 605 N N . ARG A 1 84 ? 2.309 -5.713 -21.081 1.00 84.81 84 ARG A N 1
ATOM 606 C CA . ARG A 1 84 ? 2.528 -5.565 -22.532 1.00 84.81 84 ARG A CA 1
ATOM 607 C C . ARG A 1 84 ? 3.993 -5.665 -22.932 1.00 84.81 84 ARG A C 1
ATOM 609 O O . ARG A 1 84 ? 4.285 -6.137 -24.031 1.00 84.81 84 ARG A O 1
ATOM 616 N N . THR A 1 85 ? 4.894 -5.243 -22.050 1.00 78.38 85 THR A N 1
ATOM 617 C CA . THR A 1 85 ? 6.323 -5.131 -22.350 1.00 78.38 85 THR A CA 1
ATOM 618 C C . THR A 1 85 ? 7.181 -5.823 -21.282 1.00 78.38 85 THR A C 1
ATOM 620 O O . THR A 1 85 ? 7.953 -5.182 -20.563 1.00 78.38 85 THR A O 1
ATOM 623 N N . PRO A 1 86 ? 7.062 -7.156 -21.142 1.00 73.56 86 PRO A N 1
ATOM 624 C CA . PRO A 1 86 ? 7.750 -7.890 -20.091 1.00 73.56 86 PRO A CA 1
ATOM 625 C C . PRO A 1 86 ? 9.271 -7.852 -20.288 1.00 73.56 86 PRO A C 1
ATOM 627 O O . PRO A 1 86 ? 9.795 -8.257 -21.324 1.00 73.56 86 PRO A O 1
ATOM 630 N N . GLY A 1 87 ? 9.992 -7.415 -19.254 1.00 66.31 87 GLY A N 1
ATOM 631 C CA . GLY A 1 87 ? 11.459 -7.410 -19.221 1.00 66.31 87 GLY A CA 1
ATOM 632 C C . GLY A 1 87 ? 12.122 -6.111 -19.683 1.00 66.31 87 GLY A C 1
ATOM 633 O O . GLY A 1 87 ? 13.343 -5.997 -19.561 1.00 66.31 87 GLY A O 1
ATOM 634 N N . GLU A 1 88 ? 11.360 -5.117 -20.147 1.00 67.12 88 GLU A N 1
ATOM 635 C CA . GLU A 1 88 ? 11.904 -3.779 -20.379 1.00 67.12 88 GLU A CA 1
ATOM 636 C C . GLU A 1 88 ? 12.030 -3.008 -19.060 1.00 67.12 88 GLU A C 1
ATOM 638 O O . GLU A 1 88 ? 11.060 -2.739 -18.353 1.00 67.12 88 GLU A O 1
ATOM 643 N N . ALA A 1 89 ? 13.274 -2.675 -18.712 1.00 56.72 89 ALA A N 1
ATOM 644 C CA . ALA A 1 89 ? 13.596 -1.871 -17.546 1.00 56.72 89 ALA A CA 1
ATOM 645 C C . ALA A 1 89 ? 13.566 -0.388 -17.931 1.00 56.72 89 ALA A C 1
ATOM 647 O O . ALA A 1 89 ? 14.560 0.166 -18.400 1.00 56.72 89 ALA A O 1
ATOM 648 N N . GLY A 1 90 ? 12.414 0.242 -17.743 1.00 57.81 90 GLY A N 1
ATOM 649 C CA . GLY A 1 90 ? 12.247 1.675 -17.938 1.00 57.81 90 GLY A CA 1
ATOM 650 C C . GLY A 1 90 ? 10.830 2.017 -18.358 1.00 57.81 90 GLY A C 1
ATOM 651 O O . GLY A 1 90 ? 10.235 1.331 -19.181 1.00 57.81 90 GLY A O 1
ATOM 652 N N . PHE A 1 91 ? 10.292 3.087 -17.786 1.00 62.94 91 PHE A N 1
ATOM 653 C CA . PHE A 1 91 ? 8.994 3.612 -18.174 1.00 62.94 91 PHE A CA 1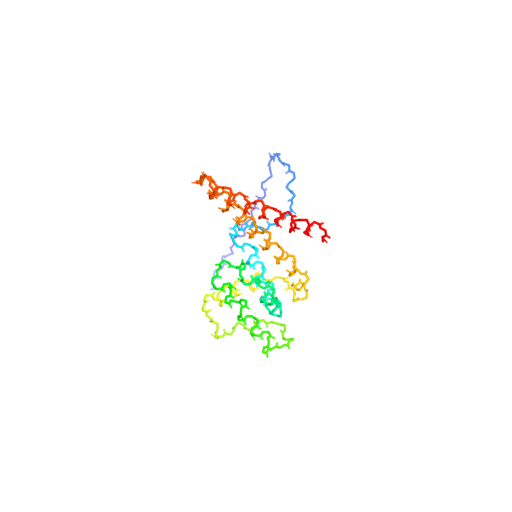
ATOM 654 C C . PHE A 1 91 ? 9.170 4.624 -19.315 1.00 62.94 91 PHE A C 1
ATOM 656 O O . PHE A 1 91 ? 9.633 5.742 -19.057 1.00 62.94 91 PHE A O 1
ATOM 663 N N . PRO A 1 92 ? 8.810 4.308 -20.572 1.00 63.38 92 PRO A N 1
ATOM 664 C CA . PRO A 1 92 ? 8.532 5.364 -21.526 1.00 63.38 92 PRO A CA 1
ATOM 665 C C . PRO A 1 92 ? 7.293 6.104 -21.011 1.00 63.38 92 PRO A C 1
ATOM 667 O O . PRO A 1 92 ? 6.195 5.552 -21.001 1.00 63.38 92 PRO A O 1
ATOM 670 N N . LEU A 1 93 ? 7.462 7.347 -20.548 1.00 64.88 93 LEU A N 1
ATOM 671 C CA . LEU A 1 93 ? 6.339 8.255 -20.298 1.00 64.88 93 LEU A CA 1
ATOM 672 C C . LEU A 1 93 ? 5.631 8.485 -21.644 1.00 64.88 93 LEU A C 1
ATOM 674 O O . LEU A 1 93 ? 5.996 9.386 -22.396 1.00 64.88 93 LEU A O 1
ATOM 678 N N . GLY A 1 94 ? 4.679 7.617 -21.981 1.00 63.16 94 GLY A N 1
ATOM 679 C CA . GLY A 1 94 ? 3.940 7.673 -23.236 1.00 63.16 94 GLY A CA 1
ATOM 680 C C . GLY A 1 94 ? 3.030 8.898 -23.311 1.00 63.16 94 GLY A C 1
ATOM 681 O O . GLY A 1 94 ? 2.546 9.413 -22.295 1.00 63.16 94 GLY A O 1
ATOM 682 N N . GLU A 1 95 ? 2.758 9.357 -24.533 1.00 60.16 95 GLU A N 1
ATOM 683 C CA . GLU A 1 95 ? 1.766 10.410 -24.785 1.00 60.16 95 GLU A CA 1
ATOM 684 C C . GLU A 1 95 ? 0.344 9.977 -24.379 1.00 60.16 95 GLU A C 1
ATOM 686 O O . GLU A 1 95 ? -0.478 10.834 -24.070 1.00 60.16 95 GLU A O 1
ATOM 691 N N . ASP A 1 96 ? 0.090 8.673 -24.241 1.00 73.62 96 ASP A N 1
ATOM 692 C CA . ASP A 1 96 ? -1.224 8.105 -23.903 1.00 73.62 96 ASP A CA 1
ATOM 693 C C . ASP A 1 96 ? -1.606 8.195 -22.412 1.00 73.62 96 ASP A C 1
ATOM 695 O O . ASP A 1 96 ? -2.701 7.789 -22.024 1.00 73.62 96 ASP A O 1
ATOM 699 N N . LEU A 1 97 ? -0.732 8.733 -21.554 1.00 81.00 97 LEU A N 1
ATOM 700 C CA . LEU A 1 97 ? -1.036 8.887 -20.129 1.00 81.00 97 LEU A CA 1
ATOM 701 C C . LEU A 1 97 ? -1.937 10.101 -19.854 1.00 81.00 97 LEU A C 1
ATOM 703 O O . LEU A 1 97 ? -1.697 11.181 -20.409 1.00 81.00 97 LEU A O 1
ATOM 707 N N . PRO A 1 98 ? -2.901 9.985 -18.920 1.00 86.19 98 PRO A N 1
ATOM 708 C CA . PRO A 1 98 ? -3.594 11.145 -18.372 1.00 86.19 98 PRO A CA 1
ATOM 709 C C . PRO A 1 98 ? -2.593 12.168 -17.829 1.00 86.19 98 PRO A C 1
ATOM 711 O O . PRO A 1 98 ? -1.563 11.805 -17.258 1.00 86.19 98 PRO A O 1
ATOM 714 N N . ASP A 1 99 ? -2.892 13.459 -17.975 1.00 86.50 99 ASP A N 1
ATOM 715 C CA . ASP A 1 99 ? -1.935 14.518 -17.631 1.00 86.50 99 ASP A CA 1
ATOM 716 C C . ASP A 1 99 ? -1.541 14.506 -16.142 1.00 86.50 99 ASP A C 1
ATOM 718 O O . ASP A 1 99 ? -0.365 14.664 -15.809 1.00 86.50 99 ASP A O 1
ATOM 722 N N . GLY A 1 100 ? -2.503 14.221 -15.252 1.00 86.38 100 GLY A N 1
ATOM 723 C CA . GLY A 1 100 ? -2.264 14.056 -13.813 1.00 86.38 100 GLY A CA 1
ATOM 724 C C . GLY A 1 100 ? -1.274 12.928 -13.513 1.00 86.38 100 GLY A C 1
ATOM 725 O O . GLY A 1 100 ? -0.255 13.150 -12.856 1.00 86.38 100 GLY A O 1
ATOM 726 N N . VAL A 1 101 ? -1.508 11.747 -14.094 1.00 87.12 101 VAL A N 1
ATOM 727 C CA . VAL A 1 101 ? -0.637 10.566 -13.980 1.00 87.12 101 VAL A CA 1
ATOM 728 C C . VAL A 1 101 ? 0.749 10.837 -14.560 1.00 87.12 101 VAL A C 1
ATOM 730 O O . VAL A 1 101 ? 1.757 10.560 -13.908 1.00 87.12 101 VAL A O 1
ATOM 733 N N . ARG A 1 102 ? 0.825 11.426 -15.761 1.00 86.81 102 ARG A N 1
ATOM 734 C CA . ARG A 1 102 ? 2.098 11.764 -16.410 1.00 86.81 102 ARG A CA 1
ATOM 735 C C . ARG A 1 102 ? 2.912 12.701 -15.530 1.00 86.81 102 ARG A C 1
ATOM 737 O O . ARG A 1 102 ? 4.093 12.445 -15.303 1.00 86.81 102 ARG A O 1
ATOM 744 N N . LYS A 1 103 ? 2.297 13.768 -15.015 1.00 87.50 103 LYS A N 1
ATOM 74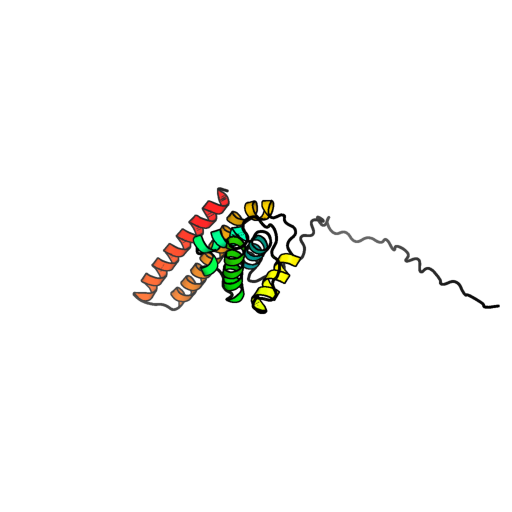5 C CA . LYS A 1 103 ? 2.960 14.741 -14.142 1.00 87.50 103 LYS A CA 1
ATOM 746 C C . LYS A 1 103 ? 3.441 14.098 -12.841 1.00 87.50 103 LYS A C 1
ATOM 748 O O . LYS A 1 103 ? 4.569 14.361 -12.427 1.00 87.50 103 LYS A O 1
ATOM 753 N N . LEU A 1 104 ? 2.612 13.251 -12.231 1.00 87.62 104 LEU A N 1
ATOM 754 C CA . LEU A 1 104 ? 2.936 12.508 -11.013 1.00 87.62 104 LEU A CA 1
ATOM 755 C C . LEU A 1 104 ? 4.141 11.582 -11.224 1.00 87.62 104 LEU A C 1
ATOM 757 O O . LEU A 1 104 ? 5.141 11.704 -10.520 1.00 87.62 104 LEU A O 1
ATOM 761 N N . LEU A 1 105 ? 4.088 10.710 -12.233 1.00 85.62 105 LEU A N 1
ATOM 762 C CA . LEU A 1 105 ? 5.161 9.755 -12.526 1.00 85.62 105 LEU A CA 1
ATOM 763 C C . LEU A 1 105 ? 6.447 10.444 -12.985 1.00 85.62 105 LEU A C 1
ATOM 765 O O . LEU A 1 105 ? 7.534 10.031 -12.588 1.00 85.62 105 LEU A O 1
ATOM 769 N N . SER A 1 106 ? 6.339 11.527 -13.759 1.00 83.56 106 SER A N 1
ATOM 770 C CA . SER A 1 106 ? 7.505 12.325 -14.161 1.00 83.56 106 SER A CA 1
ATOM 771 C C . SER A 1 106 ? 8.224 12.905 -12.946 1.00 83.56 106 SER A C 1
ATOM 773 O O . SER A 1 106 ? 9.450 12.860 -12.877 1.00 83.56 106 SER A O 1
ATOM 775 N N . ALA A 1 107 ? 7.474 13.430 -11.972 1.00 84.44 107 ALA A N 1
ATOM 776 C CA . ALA A 1 107 ? 8.056 13.963 -10.746 1.00 84.44 107 ALA A CA 1
ATOM 777 C C . ALA A 1 107 ? 8.780 12.874 -9.942 1.00 84.44 107 ALA A C 1
ATOM 779 O O . ALA A 1 107 ? 9.881 13.115 -9.449 1.00 84.44 107 ALA A O 1
ATOM 780 N N . GLU A 1 108 ? 8.207 11.673 -9.847 1.00 84.94 108 GLU A N 1
ATOM 781 C CA . GLU A 1 108 ? 8.844 10.576 -9.118 1.00 84.94 108 GLU A CA 1
ATOM 782 C C . GLU A 1 108 ? 10.078 10.020 -9.838 1.00 84.94 108 GLU A C 1
ATOM 784 O O . GLU A 1 108 ? 11.090 9.780 -9.183 1.00 84.94 108 GLU A O 1
ATOM 789 N N . LEU A 1 109 ? 10.049 9.891 -11.169 1.00 80.00 109 LEU A N 1
ATOM 790 C CA . LEU A 1 109 ? 11.211 9.470 -11.964 1.00 80.00 109 LEU A CA 1
ATOM 791 C C . LEU A 1 109 ? 12.385 10.443 -11.837 1.00 80.00 109 LEU A C 1
ATOM 793 O O . LEU A 1 109 ? 13.524 10.009 -11.698 1.00 80.00 109 LEU A O 1
ATOM 797 N N . VAL A 1 110 ? 12.126 11.753 -11.829 1.00 80.31 110 VAL A N 1
ATOM 798 C CA . VAL A 1 110 ? 13.174 12.769 -11.615 1.00 80.31 110 VAL A CA 1
ATOM 799 C C . VAL A 1 110 ? 13.843 12.610 -10.246 1.00 80.31 110 VAL A C 1
ATOM 801 O O . VAL A 1 110 ? 15.025 12.907 -10.093 1.00 80.31 110 VAL A O 1
ATOM 804 N N . LEU A 1 111 ? 13.096 12.144 -9.245 1.00 76.44 111 LEU A N 1
ATOM 805 C CA . LEU A 1 111 ? 13.589 11.928 -7.887 1.00 76.44 111 LEU A CA 1
ATOM 806 C C . LEU A 1 111 ? 14.139 10.512 -7.656 1.00 76.44 111 LEU A C 1
ATOM 808 O O . LEU A 1 111 ? 14.561 10.202 -6.537 1.00 76.44 111 LEU A O 1
ATOM 812 N N . ALA A 1 112 ? 14.092 9.639 -8.662 1.00 79.50 112 ALA A N 1
ATOM 813 C CA . ALA A 1 112 ? 14.602 8.283 -8.5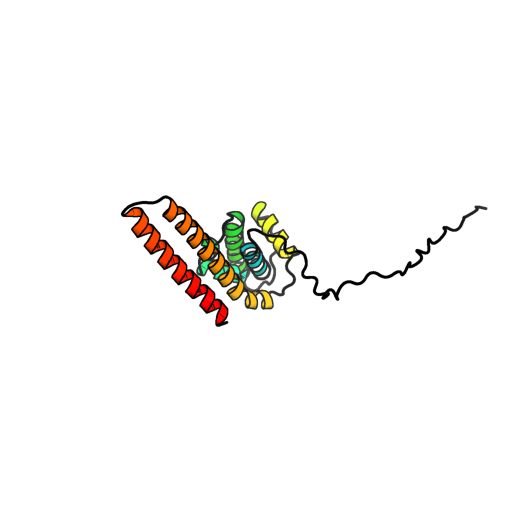68 1.00 79.50 112 ALA A CA 1
ATOM 814 C C . ALA A 1 112 ? 16.122 8.259 -8.744 1.00 79.50 112 ALA A C 1
ATOM 816 O O . ALA A 1 112 ? 16.651 8.567 -9.807 1.00 79.50 112 ALA A O 1
ATOM 817 N N . ASP A 1 113 ? 16.822 7.841 -7.693 1.00 83.19 113 ASP A N 1
ATOM 818 C CA . ASP A 1 113 ? 18.272 7.624 -7.673 1.00 83.19 113 ASP A CA 1
ATOM 819 C C . ASP A 1 113 ? 18.640 6.135 -7.527 1.00 83.19 113 ASP A C 1
ATOM 821 O O . ASP A 1 113 ? 19.783 5.788 -7.228 1.00 83.19 113 ASP A O 1
ATOM 825 N N . VAL A 1 114 ? 17.668 5.239 -7.726 1.00 85.75 114 VAL A N 1
ATOM 826 C CA . VAL A 1 114 ? 17.814 3.791 -7.529 1.00 85.75 114 VAL A CA 1
ATOM 827 C C . VAL A 1 114 ? 17.718 3.022 -8.840 1.00 85.75 114 VAL A C 1
ATOM 829 O O . VAL A 1 114 ? 16.990 3.402 -9.754 1.00 85.75 114 VAL A O 1
ATOM 832 N N . SER A 1 115 ? 18.431 1.897 -8.915 1.00 89.56 115 SER A N 1
ATOM 833 C CA . SER A 1 115 ? 18.284 0.940 -10.012 1.00 89.56 115 SER A CA 1
ATOM 834 C C . SER A 1 115 ? 16.990 0.121 -9.865 1.00 89.56 115 SER A C 1
ATOM 836 O O . SER A 1 115 ? 16.475 -0.009 -8.750 1.00 89.56 115 SER A O 1
ATOM 838 N N . PRO A 1 116 ? 16.498 -0.519 -10.943 1.00 89.75 116 PRO A N 1
ATOM 839 C CA . PRO A 1 116 ? 15.376 -1.459 -10.862 1.00 89.75 116 PRO A CA 1
ATOM 840 C C . PRO A 1 116 ? 15.592 -2.591 -9.850 1.00 89.75 116 PRO A C 1
ATOM 842 O O . PRO A 1 116 ? 14.676 -2.981 -9.136 1.00 89.75 116 PRO A O 1
ATOM 845 N N . GLU A 1 117 ? 16.818 -3.101 -9.724 1.00 91.12 117 GLU A N 1
ATOM 846 C CA . GLU A 1 117 ? 17.139 -4.139 -8.739 1.00 91.12 117 GLU A CA 1
ATOM 847 C C . GLU A 1 117 ? 16.990 -3.643 -7.296 1.00 91.12 117 GLU A C 1
ATOM 849 O O . GLU A 1 117 ? 16.356 -4.301 -6.468 1.00 91.12 117 GLU A O 1
ATOM 854 N N . GLU A 1 118 ? 17.517 -2.455 -6.998 1.00 92.50 118 GLU A N 1
ATOM 855 C CA . GLU A 1 118 ? 17.363 -1.854 -5.675 1.00 92.50 118 GLU A CA 1
ATOM 856 C C . GLU A 1 118 ? 15.897 -1.466 -5.415 1.00 92.50 118 GLU A C 1
ATOM 858 O O . GLU A 1 118 ? 15.422 -1.585 -4.283 1.00 92.50 118 GLU A O 1
ATOM 863 N N . ALA A 1 119 ? 15.142 -1.086 -6.453 1.00 92.00 119 ALA A N 1
ATOM 864 C CA . ALA A 1 119 ? 13.710 -0.839 -6.338 1.00 92.00 119 ALA A CA 1
ATOM 865 C C . ALA A 1 119 ? 12.949 -2.100 -5.900 1.00 92.00 119 ALA A C 1
ATOM 867 O O . ALA A 1 119 ? 12.198 -2.053 -4.921 1.00 92.00 119 ALA A O 1
ATOM 868 N N . ARG A 1 120 ? 13.226 -3.250 -6.531 1.00 93.56 120 ARG A N 1
ATOM 869 C CA . ARG A 1 120 ? 12.668 -4.555 -6.129 1.00 93.56 120 ARG A CA 1
ATOM 870 C C . ARG A 1 120 ? 13.018 -4.920 -4.694 1.00 93.56 120 ARG A C 1
ATOM 872 O O . ARG A 1 120 ? 12.164 -5.404 -3.955 1.00 93.56 120 ARG A O 1
ATOM 879 N N . ARG A 1 121 ? 14.255 -4.653 -4.269 1.00 94.94 121 ARG A N 1
ATOM 880 C CA . ARG A 1 121 ? 14.695 -4.911 -2.891 1.00 94.94 121 ARG A CA 1
ATOM 881 C C . ARG A 1 121 ? 13.947 -4.049 -1.869 1.00 94.94 121 ARG A C 1
ATOM 883 O O . ARG A 1 121 ? 13.606 -4.540 -0.793 1.00 94.94 121 ARG A O 1
ATOM 890 N N . ARG A 1 122 ? 13.695 -2.773 -2.179 1.00 94.31 122 ARG A N 1
ATOM 891 C CA . ARG A 1 122 ? 13.022 -1.822 -1.272 1.00 94.31 122 ARG A CA 1
ATOM 892 C C . ARG A 1 122 ? 11.501 -1.960 -1.262 1.00 94.31 122 ARG A C 1
ATOM 894 O O . ARG A 1 122 ? 10.876 -1.644 -0.248 1.00 94.31 122 ARG A O 1
ATOM 901 N N . TYR A 1 123 ? 10.912 -2.458 -2.348 1.00 95.31 123 TYR A N 1
ATOM 902 C CA . TYR A 1 123 ? 9.464 -2.533 -2.545 1.00 95.31 123 TYR A CA 1
ATOM 903 C C . TYR A 1 123 ? 8.688 -3.166 -1.375 1.00 95.31 123 TYR A C 1
ATOM 905 O O . TYR A 1 123 ? 7.766 -2.515 -0.874 1.00 95.31 123 TYR A O 1
ATOM 913 N N . PRO A 1 124 ? 9.063 -4.347 -0.836 1.00 95.50 124 PRO A N 1
ATOM 914 C CA . PRO A 1 124 ? 8.324 -4.939 0.281 1.00 95.50 124 PRO A CA 1
ATOM 915 C C . PRO A 1 124 ? 8.274 -4.032 1.521 1.00 95.50 124 PRO A C 1
ATOM 917 O O . PRO A 1 124 ? 7.254 -3.960 2.207 1.00 95.50 124 PRO A O 1
ATOM 920 N N . GLY A 1 125 ? 9.363 -3.305 1.796 1.00 94.94 125 GLY A N 1
ATOM 921 C CA . GLY A 1 125 ? 9.437 -2.353 2.905 1.00 94.94 125 GLY A CA 1
ATOM 922 C C . GLY A 1 125 ? 8.592 -1.099 2.674 1.00 94.94 125 GLY A C 1
ATOM 923 O O . GLY A 1 125 ? 7.970 -0.596 3.615 1.00 94.94 125 GLY A O 1
ATOM 924 N N . ALA A 1 126 ? 8.520 -0.618 1.430 1.00 94.75 126 ALA A N 1
ATOM 925 C CA . ALA A 1 126 ? 7.675 0.512 1.050 1.00 94.75 126 ALA A CA 1
ATOM 926 C C . ALA A 1 126 ? 6.182 0.178 1.206 1.00 94.75 126 ALA A C 1
ATOM 928 O O . ALA A 1 126 ? 5.451 0.927 1.855 1.00 94.75 126 ALA A O 1
ATOM 929 N N . VAL A 1 127 ? 5.748 -0.990 0.718 1.00 96.25 127 VAL A N 1
ATOM 930 C CA . VAL A 1 127 ? 4.362 -1.466 0.877 1.00 96.25 127 VAL A CA 1
ATOM 931 C C . VAL A 1 127 ? 3.999 -1.634 2.353 1.00 96.25 127 VAL A C 1
ATOM 933 O O . VAL A 1 127 ? 2.930 -1.196 2.782 1.00 96.25 127 VAL A O 1
ATOM 936 N N . LEU A 1 128 ? 4.886 -2.229 3.158 1.00 95.44 128 LEU A N 1
ATOM 937 C CA . LEU A 1 128 ? 4.652 -2.380 4.596 1.00 95.44 128 LEU A CA 1
ATOM 938 C C . LEU A 1 128 ? 4.525 -1.020 5.295 1.00 95.44 128 LEU A C 1
ATOM 940 O O . LEU A 1 128 ? 3.633 -0.830 6.120 1.00 95.44 128 LEU A O 1
ATOM 944 N N . SER A 1 129 ? 5.374 -0.056 4.936 1.00 94.69 129 SER A N 1
ATOM 945 C CA . SER A 1 129 ? 5.317 1.301 5.489 1.00 94.69 129 SER A CA 1
ATOM 946 C C . SER A 1 129 ? 4.000 2.001 5.141 1.00 94.69 129 SER A C 1
ATOM 948 O O . SER A 1 129 ? 3.371 2.584 6.026 1.00 94.69 129 SER A O 1
ATOM 950 N N . LEU A 1 130 ? 3.528 1.867 3.896 1.00 94.88 130 LEU A N 1
ATOM 951 C CA . LEU A 1 130 ? 2.225 2.382 3.475 1.00 94.88 130 LEU A CA 1
ATOM 952 C C . LEU A 1 130 ? 1.075 1.724 4.256 1.00 94.88 130 LEU A C 1
ATOM 954 O O . LEU A 1 130 ? 0.197 2.420 4.765 1.00 94.88 130 LEU A O 1
ATOM 958 N N . ARG A 1 131 ? 1.101 0.395 4.429 1.00 95.62 131 ARG A N 1
ATOM 959 C CA . ARG A 1 131 ? 0.100 -0.338 5.226 1.00 95.62 131 ARG A CA 1
ATOM 960 C C . ARG A 1 131 ? 0.065 0.131 6.682 1.00 95.62 131 ARG A C 1
ATOM 962 O O . ARG A 1 131 ? -1.017 0.390 7.203 1.00 95.62 131 ARG A O 1
ATOM 969 N N . ILE A 1 132 ? 1.227 0.294 7.321 1.00 95.31 132 ILE A N 1
ATOM 970 C CA . ILE A 1 132 ? 1.338 0.826 8.692 1.00 95.31 132 ILE A CA 1
ATOM 971 C C . ILE A 1 132 ? 0.709 2.213 8.767 1.00 95.31 132 ILE A C 1
ATOM 973 O O . ILE A 1 132 ? -0.100 2.486 9.654 1.00 95.31 132 ILE A O 1
ATOM 977 N N . ARG A 1 133 ? 1.044 3.086 7.816 1.00 93.56 133 ARG A N 1
ATOM 978 C CA . ARG A 1 133 ? 0.490 4.433 7.765 1.00 93.56 133 ARG A CA 1
ATOM 979 C C . ARG A 1 133 ? -1.036 4.419 7.644 1.00 93.56 133 ARG A C 1
ATOM 981 O O . ARG A 1 133 ? -1.706 5.094 8.422 1.00 93.56 133 ARG A O 1
ATOM 988 N N . ARG A 1 134 ? -1.598 3.605 6.747 1.00 93.62 134 ARG A N 1
ATOM 989 C CA . ARG A 1 134 ? -3.059 3.468 6.610 1.00 93.62 134 ARG A CA 1
ATOM 990 C C . ARG A 1 134 ? -3.725 2.897 7.848 1.00 93.62 134 ARG A C 1
ATOM 992 O O . ARG A 1 134 ? -4.798 3.359 8.233 1.00 93.62 134 ARG A O 1
ATOM 999 N N . ALA A 1 135 ? -3.087 1.936 8.507 1.00 94.94 135 ALA A N 1
ATOM 1000 C CA . ALA A 1 135 ? -3.578 1.400 9.768 1.00 94.94 135 ALA A CA 1
ATOM 1001 C C . ALA A 1 135 ? -3.597 2.469 10.878 1.00 94.94 135 ALA A C 1
ATOM 1003 O O . ALA A 1 135 ? -4.562 2.521 11.648 1.00 94.94 135 ALA A O 1
ATOM 1004 N N . ARG A 1 136 ? -2.598 3.364 10.930 1.00 94.88 136 ARG A N 1
ATOM 1005 C CA . ARG A 1 136 ? -2.575 4.516 11.852 1.00 94.88 136 ARG A CA 1
ATOM 1006 C C . ARG A 1 136 ? -3.703 5.498 11.561 1.00 94.88 136 ARG A C 1
ATOM 1008 O O . ARG A 1 136 ? -4.521 5.731 12.444 1.00 94.88 136 ARG A O 1
ATOM 1015 N N . GLU A 1 137 ? -3.818 5.970 10.320 1.00 94.12 137 GLU A N 1
ATOM 1016 C CA . GLU A 1 137 ? -4.877 6.903 9.899 1.00 94.12 137 GLU A CA 1
ATOM 1017 C C . GLU A 1 137 ? -6.279 6.335 10.187 1.00 94.12 137 GLU A C 1
ATOM 1019 O O . GLU A 1 137 ? -7.147 7.020 10.729 1.00 94.12 137 GLU A O 1
ATOM 1024 N N . LYS A 1 138 ? -6.499 5.043 9.902 1.00 94.69 138 LYS A N 1
ATOM 1025 C CA . LYS A 1 138 ? -7.755 4.348 10.220 1.00 94.69 138 LYS A CA 1
ATOM 1026 C C . LYS A 1 138 ? -8.014 4.285 11.724 1.00 94.69 138 LYS A C 1
ATOM 1028 O O . LYS A 1 138 ? -9.152 4.477 12.151 1.00 94.69 138 LYS A O 1
ATOM 1033 N N . THR A 1 139 ? -6.988 3.996 12.521 1.00 95.69 139 THR A N 1
ATOM 1034 C CA . THR A 1 139 ? -7.101 3.937 13.985 1.00 95.69 139 THR A CA 1
ATOM 1035 C C . THR A 1 139 ? -7.463 5.304 14.553 1.00 95.69 139 THR A C 1
ATOM 1037 O O . THR A 1 139 ? -8.411 5.395 15.329 1.00 95.69 139 THR A O 1
ATOM 1040 N N . GLU A 1 140 ? -6.772 6.359 14.123 1.00 95.69 140 GLU A N 1
ATOM 1041 C CA . GLU A 1 140 ? -7.041 7.741 14.531 1.00 95.69 140 GLU A CA 1
ATOM 1042 C C . GLU A 1 140 ? -8.469 8.156 14.156 1.00 95.69 140 GLU A C 1
ATOM 1044 O O . GLU A 1 140 ? -9.233 8.597 15.013 1.00 95.69 140 GLU A O 1
ATOM 1049 N N . ALA A 1 141 ? -8.889 7.909 12.912 1.00 94.38 141 ALA A N 1
ATOM 1050 C CA . ALA A 1 141 ? -10.242 8.222 12.457 1.00 94.38 141 ALA A CA 1
ATOM 1051 C C . ALA A 1 141 ? -11.328 7.480 13.256 1.00 94.38 141 ALA A C 1
ATOM 1053 O O . ALA A 1 141 ? -12.384 8.043 13.548 1.00 94.38 141 ALA A O 1
ATOM 1054 N N . LEU A 1 142 ? -11.095 6.215 13.620 1.00 95.25 142 LEU A N 1
ATOM 1055 C CA . LEU A 1 142 ? -12.018 5.459 14.467 1.00 95.25 142 LEU A CA 1
ATOM 1056 C C . LEU A 1 142 ? -12.040 5.996 15.903 1.00 95.25 142 LEU A C 1
ATOM 1058 O O . LEU A 1 142 ? -13.115 6.094 16.490 1.00 95.25 142 LEU A O 1
ATOM 1062 N N . GLN A 1 143 ? -10.889 6.379 16.459 1.00 94.12 143 GLN A N 1
ATOM 1063 C CA . GLN A 1 143 ? -10.812 6.979 17.792 1.00 94.12 143 GLN A CA 1
ATOM 1064 C C . GLN A 1 143 ? -11.554 8.314 17.864 1.00 94.12 143 GLN A C 1
ATOM 1066 O O . GLN A 1 143 ? -12.269 8.546 18.836 1.00 94.12 143 GLN A O 1
ATOM 1071 N N . GLU A 1 144 ? -11.444 9.164 16.840 1.00 95.44 144 GLU A N 1
ATOM 1072 C CA . GLU A 1 144 ? -12.225 10.404 16.771 1.00 95.44 144 GLU A CA 1
ATOM 1073 C C . GLU A 1 144 ? -13.732 10.124 16.712 1.00 95.44 144 GLU A C 1
ATOM 1075 O O . GLU A 1 144 ? -14.502 10.769 17.421 1.00 95.44 144 GLU A O 1
ATOM 1080 N N . LYS A 1 145 ? -14.165 9.107 15.953 1.00 93.75 145 LYS A N 1
ATOM 1081 C CA . LYS A 1 145 ? -15.582 8.703 15.904 1.00 93.75 145 LYS A CA 1
ATOM 1082 C C . LYS A 1 145 ? -16.108 8.228 17.260 1.00 93.75 145 LYS A C 1
ATOM 1084 O O . LYS A 1 145 ? -17.229 8.570 17.619 1.00 93.75 145 LYS A O 1
ATOM 1089 N N . VAL A 1 146 ? -15.304 7.492 18.034 1.00 93.44 146 VAL A N 1
ATOM 1090 C CA . VAL A 1 146 ? -15.694 7.031 19.381 1.00 93.44 146 VAL A CA 1
ATOM 1091 C C . VAL A 1 146 ? -15.991 8.205 20.318 1.00 93.44 146 VAL A C 1
ATOM 1093 O O . VAL A 1 146 ? -16.926 8.110 21.106 1.00 93.44 146 VAL A O 1
ATOM 1096 N N . LYS A 1 147 ? -15.251 9.322 20.229 1.00 91.31 147 LYS A N 1
ATOM 1097 C CA . LYS A 1 147 ? -15.452 10.487 21.117 1.00 91.31 147 LYS A CA 1
ATOM 1098 C C . LYS A 1 147 ? -16.849 11.106 21.005 1.00 91.31 147 LYS A C 1
ATOM 1100 O O . LYS A 1 147 ? -17.306 11.716 21.966 1.00 91.31 147 LYS A O 1
ATOM 1105 N N . GLY A 1 148 ? -17.494 10.981 19.844 1.00 88.75 148 GLY A N 1
ATOM 1106 C CA . GLY A 1 148 ? -18.837 11.510 19.586 1.00 88.75 148 GLY A CA 1
ATOM 1107 C C . GLY A 1 148 ? -19.964 10.479 19.694 1.00 88.75 148 GLY A C 1
ATOM 1108 O O . GLY A 1 148 ? -21.126 10.855 19.569 1.00 88.75 148 GLY A O 1
ATOM 1109 N N . ALA A 1 149 ? -19.645 9.201 19.904 1.00 91.12 149 ALA A N 1
ATOM 1110 C CA . ALA A 1 149 ? -20.622 8.118 19.932 1.00 91.12 149 ALA A CA 1
ATOM 1111 C C . ALA A 1 149 ? -21.108 7.818 21.359 1.00 91.12 149 ALA A C 1
ATOM 1113 O O . ALA A 1 149 ? -20.410 8.066 22.342 1.00 91.12 149 ALA A O 1
ATOM 1114 N N . SER A 1 150 ? -22.299 7.230 21.484 1.00 91.25 150 SER A N 1
ATOM 1115 C CA . SER A 1 150 ? -22.842 6.774 22.770 1.00 91.25 150 SER A CA 1
ATOM 1116 C C . SER A 1 150 ? -23.611 5.459 22.622 1.00 91.25 150 SER A C 1
ATOM 1118 O O . SER A 1 150 ? -23.958 5.054 21.513 1.00 91.25 150 SER A O 1
ATOM 1120 N N . GLY A 1 151 ? -23.845 4.764 23.739 1.00 92.44 151 GLY A N 1
ATOM 1121 C CA . GLY A 1 151 ? -24.590 3.503 23.752 1.00 92.44 151 GLY A CA 1
ATOM 1122 C C . GLY A 1 151 ? -23.931 2.397 22.918 1.00 92.44 151 GLY A C 1
ATOM 1123 O O . GLY A 1 151 ? -22.713 2.227 22.944 1.00 92.44 151 GLY A O 1
ATOM 1124 N N . GLU A 1 152 ? -24.742 1.645 22.176 1.00 91.88 152 GLU A N 1
ATOM 1125 C CA . GLU A 1 152 ? -24.297 0.496 21.370 1.00 91.88 152 GLU A CA 1
ATOM 1126 C C . GLU A 1 152 ? -23.337 0.887 20.235 1.00 91.88 152 GLU A C 1
ATOM 1128 O O . GLU A 1 152 ? -22.410 0.141 19.913 1.00 91.88 152 GLU A O 1
ATOM 1133 N N . GLU A 1 153 ? -23.503 2.081 19.659 1.00 91.50 153 GLU A N 1
ATOM 1134 C CA . GLU A 1 153 ? -22.618 2.585 18.606 1.00 91.50 153 GLU A CA 1
ATOM 1135 C C . GLU A 1 153 ? -21.187 2.783 19.127 1.00 91.50 153 GLU A C 1
ATOM 1137 O O . GLU A 1 153 ? -20.221 2.410 18.456 1.00 91.50 153 GLU A O 1
ATOM 1142 N N . ALA A 1 154 ? -21.042 3.302 20.351 1.00 92.25 154 ALA A N 1
ATOM 1143 C CA . ALA A 1 154 ? -19.738 3.467 20.985 1.00 92.25 154 ALA A CA 1
ATOM 1144 C C . ALA A 1 154 ? -19.049 2.116 21.224 1.00 92.25 154 ALA A C 1
ATOM 1146 O O . ALA A 1 154 ? -17.852 1.993 20.961 1.00 92.25 154 ALA A O 1
ATOM 1147 N N . SER A 1 155 ? -19.793 1.092 21.657 1.00 92.81 155 SER A N 1
ATOM 1148 C CA . SER A 1 155 ? -19.260 -0.265 21.840 1.00 92.81 155 SER A CA 1
ATOM 1149 C C . SER A 1 155 ? -18.759 -0.868 20.524 1.00 92.81 155 SER A C 1
ATOM 1151 O O . SER A 1 155 ? -17.620 -1.328 20.457 1.00 92.81 155 SER A O 1
ATOM 1153 N N . LEU A 1 156 ? -19.547 -0.783 19.448 1.00 95.00 156 LEU A N 1
ATOM 1154 C CA . LEU A 1 156 ? -19.145 -1.294 18.130 1.00 95.00 156 LEU A CA 1
ATOM 1155 C C . LEU A 1 156 ? -17.927 -0.556 17.561 1.00 95.00 156 LEU A C 1
ATOM 1157 O O . LEU A 1 156 ? -17.042 -1.167 16.953 1.00 95.00 156 LEU A O 1
ATOM 1161 N N . LEU A 1 157 ? -17.864 0.766 17.733 1.00 95.19 157 LEU A N 1
ATOM 1162 C CA . LEU A 1 157 ? -16.704 1.552 17.317 1.00 95.19 157 LEU A CA 1
ATOM 1163 C C . LEU A 1 157 ? -15.467 1.212 18.153 1.00 95.19 157 LEU A C 1
ATOM 1165 O O . LEU A 1 157 ? -14.371 1.136 17.595 1.00 95.19 157 LEU A O 1
ATOM 1169 N N . PHE A 1 158 ? -15.627 0.953 19.451 1.00 93.81 158 PHE A N 1
ATOM 1170 C CA . PHE A 1 158 ? -14.530 0.538 20.319 1.00 93.81 158 PHE A CA 1
ATOM 1171 C C . PHE A 1 158 ? -13.927 -0.800 19.874 1.00 93.81 158 PHE A C 1
ATOM 1173 O O . PHE A 1 158 ? -12.707 -0.893 19.720 1.00 93.81 158 PHE A O 1
ATOM 1180 N N . ASP A 1 159 ? -14.755 -1.797 19.555 1.00 96.12 159 ASP A N 1
ATOM 1181 C CA . ASP A 1 159 ? -14.282 -3.083 19.025 1.00 96.12 159 ASP A CA 1
ATOM 1182 C C . ASP A 1 159 ? -13.502 -2.906 17.715 1.00 96.12 159 ASP A C 1
ATOM 1184 O O . ASP A 1 159 ? -12.437 -3.501 17.517 1.00 96.12 159 ASP A O 1
ATOM 1188 N N . ARG A 1 160 ? -13.975 -2.011 16.836 1.00 96.12 160 ARG A N 1
ATOM 1189 C CA . ARG A 1 160 ? -13.268 -1.652 15.596 1.00 96.12 160 ARG A CA 1
ATOM 1190 C C . ARG A 1 160 ? -11.929 -0.964 15.867 1.00 96.12 160 ARG A C 1
ATOM 1192 O O . ARG A 1 160 ? -10.962 -1.260 15.166 1.00 96.12 160 ARG A O 1
ATOM 1199 N N . VAL A 1 161 ? -11.843 -0.082 16.868 1.00 96.44 161 VAL A N 1
ATOM 1200 C CA . VAL A 1 161 ? -10.573 0.535 17.297 1.00 96.44 161 VAL A CA 1
ATOM 1201 C C . VAL A 1 161 ? -9.606 -0.531 17.805 1.00 96.44 161 VAL A C 1
ATOM 1203 O O . VAL A 1 161 ? -8.437 -0.519 17.423 1.00 96.44 161 VAL A O 1
ATOM 1206 N N . VAL A 1 162 ? -10.066 -1.468 18.639 1.00 96.81 162 VAL A N 1
ATOM 1207 C CA . VAL A 1 162 ? -9.223 -2.552 19.169 1.00 96.81 162 VAL A CA 1
ATOM 1208 C C . VAL A 1 162 ? -8.696 -3.434 18.039 1.00 96.81 162 VAL A C 1
ATOM 1210 O O . VAL A 1 162 ? -7.500 -3.727 18.005 1.00 96.81 162 VAL A O 1
ATOM 1213 N N . ALA A 1 163 ? -9.551 -3.815 17.088 1.00 97.25 163 ALA A N 1
ATOM 1214 C CA . ALA A 1 163 ? -9.140 -4.582 15.915 1.00 97.25 163 ALA A CA 1
ATOM 1215 C C . ALA A 1 163 ? -8.102 -3.823 15.068 1.00 97.25 163 ALA A C 1
ATOM 1217 O O . ALA A 1 163 ? -7.077 -4.395 14.701 1.00 97.25 163 ALA A O 1
ATOM 1218 N N . ALA A 1 164 ? -8.321 -2.527 14.817 1.00 95.81 164 ALA A N 1
ATOM 1219 C CA . ALA A 1 164 ? -7.386 -1.693 14.062 1.00 95.81 164 ALA A CA 1
ATOM 1220 C C . ALA A 1 164 ? -6.023 -1.553 14.764 1.00 95.81 164 ALA A C 1
ATOM 1222 O O . ALA A 1 164 ? -4.987 -1.688 14.117 1.00 95.81 164 ALA A O 1
ATOM 1223 N N . LYS A 1 165 ? -6.007 -1.372 16.092 1.00 97.00 165 LYS A N 1
ATOM 1224 C CA . LYS A 1 165 ? -4.768 -1.314 16.887 1.00 97.00 165 LYS A CA 1
ATOM 1225 C C . LYS A 1 165 ? -3.991 -2.626 16.873 1.00 97.00 165 LYS A C 1
ATOM 1227 O O . LYS A 1 165 ? -2.770 -2.599 16.774 1.00 97.00 165 LYS A O 1
ATOM 1232 N N . ARG A 1 166 ? -4.679 -3.767 16.970 1.00 97.69 166 ARG A N 1
ATOM 1233 C CA . ARG A 1 166 ? -4.034 -5.088 16.879 1.00 97.69 166 ARG A CA 1
ATOM 1234 C C . ARG A 1 166 ? -3.382 -5.296 15.518 1.00 97.69 166 ARG A C 1
ATOM 1236 O O . ARG A 1 166 ? -2.263 -5.791 15.459 1.00 97.69 166 ARG A O 1
ATOM 1243 N N . GLU A 1 167 ? -4.064 -4.899 14.448 1.00 96.56 167 GLU A N 1
ATOM 1244 C CA . GLU A 1 167 ? -3.501 -4.976 13.101 1.00 96.56 167 GLU A CA 1
ATOM 1245 C C . GLU A 1 167 ? -2.298 -4.041 12.931 1.00 96.56 167 GLU A C 1
ATOM 1247 O O . GLU A 1 167 ? -1.276 -4.448 12.385 1.00 96.56 167 GLU A O 1
ATOM 1252 N N . LEU A 1 168 ? -2.374 -2.817 13.461 1.00 96.75 168 LEU A N 1
ATOM 1253 C CA . LEU A 1 168 ? -1.239 -1.897 13.468 1.00 96.75 168 LEU A CA 1
ATOM 1254 C C . LEU A 1 168 ? -0.025 -2.497 14.198 1.00 96.75 168 LEU A C 1
ATOM 1256 O O . LEU A 1 168 ? 1.068 -2.514 13.638 1.00 96.75 168 LEU A O 1
ATOM 1260 N N . GLU A 1 169 ? -0.217 -3.051 15.398 1.00 97.00 169 GLU A N 1
ATOM 1261 C CA . GLU A 1 169 ? 0.860 -3.703 16.158 1.00 97.00 169 GLU A CA 1
ATOM 1262 C C . GLU A 1 169 ? 1.445 -4.903 15.400 1.00 97.00 169 GLU A C 1
ATOM 1264 O O . GLU A 1 169 ? 2.661 -5.111 15.400 1.00 97.00 169 GLU A O 1
ATOM 1269 N N . ARG A 1 170 ? 0.601 -5.690 14.718 1.00 97.75 170 ARG A N 1
ATOM 1270 C CA . ARG A 1 170 ? 1.046 -6.807 13.874 1.00 97.75 170 ARG A CA 1
ATOM 1271 C C . ARG A 1 170 ? 1.976 -6.314 12.763 1.00 97.75 170 ARG A C 1
ATOM 1273 O O . ARG A 1 170 ? 3.053 -6.880 12.583 1.00 97.75 170 ARG A O 1
ATOM 1280 N N . LEU A 1 171 ? 1.588 -5.255 12.052 1.00 96.62 171 LEU A N 1
ATOM 1281 C CA . LEU A 1 171 ? 2.381 -4.665 10.969 1.00 96.62 171 LEU A CA 1
ATOM 1282 C C . LEU A 1 171 ? 3.693 -4.045 11.483 1.00 96.62 171 LEU A C 1
ATOM 1284 O O . LEU A 1 171 ? 4.750 -4.215 10.875 1.00 96.62 171 LEU A O 1
ATOM 1288 N N . GLU A 1 172 ? 3.661 -3.355 12.624 1.00 94.56 172 GLU A N 1
ATOM 1289 C CA . GLU A 1 172 ? 4.861 -2.782 13.247 1.00 94.56 172 GLU A CA 1
ATOM 1290 C C . GLU A 1 172 ? 5.812 -3.858 13.790 1.00 94.56 172 GLU A C 1
ATOM 1292 O O . GLU A 1 172 ? 7.033 -3.690 13.771 1.00 94.56 172 GLU A O 1
ATOM 1297 N N . SER A 1 173 ? 5.275 -4.990 14.246 1.00 95.44 173 SER A N 1
ATOM 1298 C CA . SER A 1 173 ? 6.063 -6.168 14.618 1.00 95.44 173 SER A CA 1
ATOM 1299 C C . SER A 1 173 ? 6.729 -6.806 13.403 1.00 95.44 173 SER A C 1
ATOM 1301 O O . SER A 1 173 ? 7.927 -7.067 13.447 1.00 95.44 173 SER A O 1
ATOM 1303 N N . GLU A 1 174 ? 5.994 -6.974 12.299 1.00 94.88 174 GLU A N 1
ATOM 1304 C CA . GLU A 1 174 ? 6.551 -7.472 11.035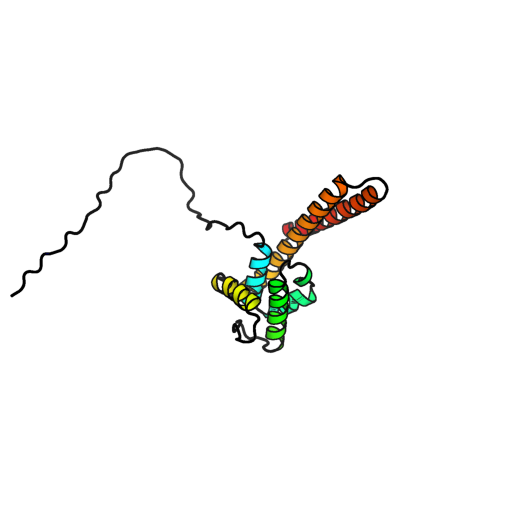 1.00 94.88 174 GLU A CA 1
ATOM 1305 C C . GLU A 1 174 ? 7.703 -6.587 10.539 1.00 94.88 174 GLU A C 1
ATOM 1307 O O . GLU A 1 174 ? 8.719 -7.090 10.064 1.00 94.88 174 GLU A O 1
ATOM 1312 N N . ARG A 1 175 ? 7.584 -5.263 10.697 1.00 92.75 175 ARG A N 1
ATOM 1313 C CA . ARG A 1 175 ? 8.660 -4.329 10.345 1.00 92.75 175 ARG A CA 1
ATOM 1314 C C . ARG A 1 175 ? 9.905 -4.518 11.212 1.00 92.75 175 ARG A C 1
ATOM 1316 O O . ARG A 1 175 ? 11.005 -4.343 10.708 1.00 92.75 175 ARG A O 1
ATOM 1323 N N . ARG A 1 176 ? 9.742 -4.834 12.500 1.00 92.44 176 ARG A N 1
ATOM 1324 C CA . ARG A 1 176 ? 10.859 -5.061 13.436 1.00 92.44 176 ARG A CA 1
ATOM 1325 C C . ARG A 1 176 ? 11.569 -6.394 13.212 1.00 92.44 176 ARG A C 1
ATOM 1327 O O . ARG A 1 176 ? 12.722 -6.518 13.603 1.00 92.44 176 ARG A O 1
ATOM 1334 N N . SER A 1 177 ? 10.885 -7.389 12.649 1.00 91.06 177 SER A N 1
ATOM 1335 C CA . SER A 1 177 ? 11.449 -8.724 12.423 1.00 91.06 177 SER A CA 1
ATOM 1336 C C . SER A 1 177 ? 12.122 -8.901 11.058 1.00 91.06 177 SER A C 1
ATOM 1338 O O . SER A 1 177 ? 12.548 -10.011 10.748 1.00 91.06 177 SER A O 1
ATOM 1340 N N . ARG A 1 178 ? 12.167 -7.852 10.232 1.00 82.12 178 ARG A N 1
ATOM 1341 C CA . ARG A 1 178 ? 12.863 -7.810 8.939 1.00 82.12 178 ARG A CA 1
ATOM 1342 C C . ARG A 1 178 ? 14.173 -7.045 9.073 1.00 82.12 178 ARG A C 1
ATOM 1344 O O . ARG A 1 178 ? 15.145 -7.480 8.423 1.00 82.12 178 ARG A O 1
#

Radius of gyration: 25.03 Å; chains: 1; bounding box: 69×60×55 Å

Foldseek 3Di:
DDDDDDDDDDDDDDDDDDDDDDDDDPPDPDPPDPPVCVLLLLLLLLCQQPLCVLLVCVVVVVLVLDDDPLSSVLSVVSVVVCVVPPPDRHDPLDPPDDPSNSVSSVVSPVVDPDHNVVSVVCNVVSSLVSVLVSLVVQLVVLVVVLVPDDDPVNVVSVVVNVVSVVVNVVSVVVNVVD

pLDDT: mean 80.02, st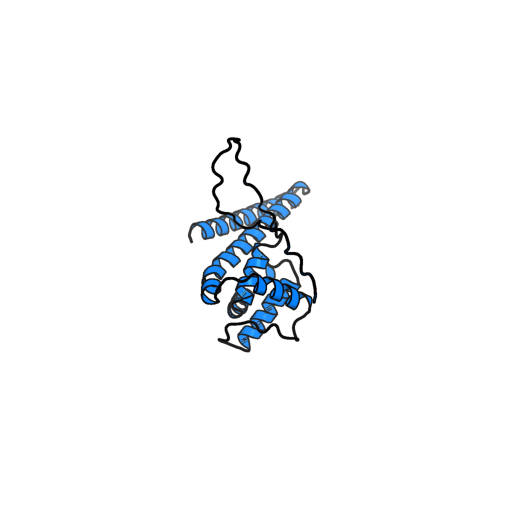d 20.17, range [27.44, 97.75]

Secondary structure (DSSP, 8-state):
----PPPP---------------------------TTHHHHHHHHHHHH-THHHHHHHHTTGGGG---HHHHHHHHHHHHHHHHSTT--S----TTS-HHHHHHHHHHHHT--S-HHHHHHHHHHHHHHHHHHHHHHHHHHHHHHHHH--HHHHHHHHHHHHHHHHHHHHHHHHHHT-

Sequence (178 aa):
MAQTSGLPVETIHRQVGPSALPPLTEGGDPPRRKDSFGEESHLLRLLAVDPSLAVTALGDGVGELLSGEDAREAVAHLADLAERTPGEAGFPLGEDLPDGVRKLLSAELVLADVSPEEARRRYPGAVLSLRIRRAREKTEALQEKVKGASGEEASLLFDRVVAAKRELERLESERRSR